Protein AF-A0A7C7QIP6-F1 (afdb_monomer_lite)

Radius of gyration: 27.6 Å; chains: 1; bounding box: 96×25×53 Å

Foldseek 3Di:
DDDDPDPPPPPDDPPVVNVVVVVCCVPQNPPHVVVVVVVVVVVVVVVVVVVVVVVVVVVVVVVVVVPPDPDDDDDDDDD

Structure (mmCIF, N/CA/C/O backbone):
data_AF-A0A7C7QIP6-F1
#
_entry.id   AF-A0A7C7QIP6-F1
#
loop_
_atom_site.group_PDB
_atom_site.id
_atom_site.type_symbol
_atom_site.label_atom_id
_atom_site.label_alt_id
_atom_site.label_comp_id
_atom_site.label_asym_id
_atom_site.label_entity_id
_atom_site.label_seq_id
_atom_site.pdbx_PDB_ins_code
_atom_site.Cartn_x
_atom_site.Cartn_y
_atom_site.Cartn_z
_atom_site.occupancy
_atom_site.B_iso_or_equiv
_atom_site.auth_seq_id
_atom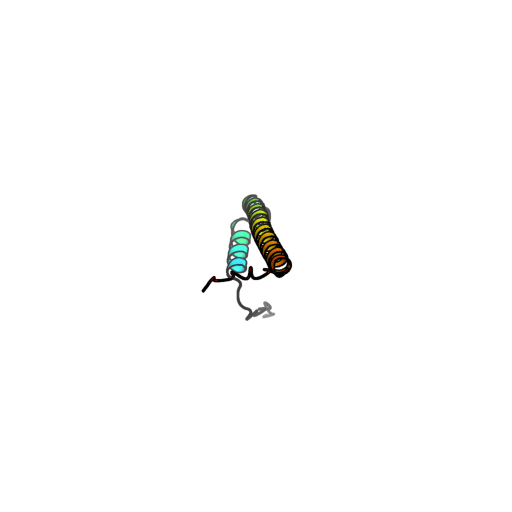_site.auth_comp_id
_atom_site.auth_asym_id
_atom_site.auth_atom_id
_atom_site.pdbx_PDB_model_num
ATOM 1 N N . MET A 1 1 ? 42.230 -20.643 -12.586 1.00 40.53 1 MET A N 1
ATOM 2 C CA . MET A 1 1 ? 42.275 -19.682 -11.466 1.00 40.53 1 MET A CA 1
ATOM 3 C C . MET A 1 1 ? 40.840 -19.400 -11.093 1.00 40.53 1 MET A C 1
ATOM 5 O O . MET A 1 1 ? 40.212 -18.519 -11.664 1.00 40.53 1 MET A O 1
ATOM 9 N N . ASP A 1 2 ? 40.315 -20.247 -10.221 1.00 47.16 2 ASP A N 1
ATOM 10 C CA . ASP A 1 2 ? 38.985 -20.113 -9.651 1.00 47.16 2 ASP A CA 1
ATOM 11 C C . ASP A 1 2 ? 39.051 -19.162 -8.464 1.00 47.16 2 ASP A C 1
ATOM 13 O O . ASP A 1 2 ? 39.780 -19.434 -7.515 1.00 47.16 2 ASP A O 1
ATOM 17 N N . THR A 1 3 ? 38.258 -18.091 -8.487 1.00 43.00 3 THR A N 1
ATOM 18 C CA . THR A 1 3 ? 37.774 -17.443 -7.263 1.00 43.00 3 THR A CA 1
ATOM 19 C C . THR A 1 3 ? 36.382 -16.835 -7.475 1.00 43.00 3 THR A C 1
ATOM 21 O O . THR A 1 3 ? 36.202 -15.701 -7.898 1.00 43.00 3 THR A O 1
ATOM 24 N N . ASN A 1 4 ? 35.392 -17.644 -7.092 1.00 46.75 4 ASN A N 1
ATOM 25 C CA . ASN A 1 4 ? 34.340 -17.289 -6.139 1.00 46.75 4 ASN A CA 1
ATOM 26 C C . ASN A 1 4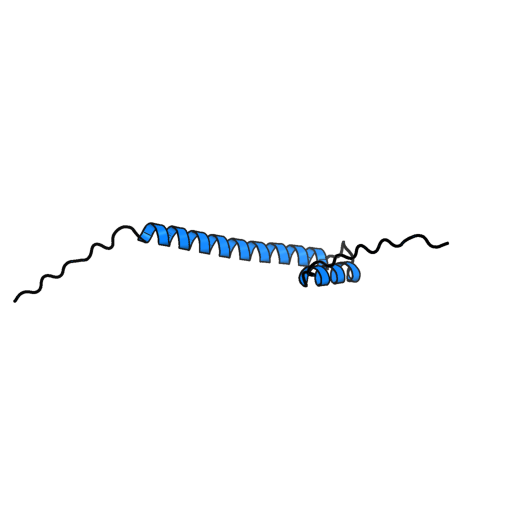 ? 33.277 -16.255 -6.573 1.00 46.75 4 ASN A C 1
ATOM 28 O O . ASN A 1 4 ? 33.231 -15.118 -6.104 1.00 46.75 4 ASN A O 1
ATOM 32 N N . LYS A 1 5 ? 32.331 -16.710 -7.405 1.00 46.94 5 LYS A N 1
ATOM 33 C CA . LYS A 1 5 ? 31.001 -16.100 -7.522 1.00 46.94 5 LYS A CA 1
ATOM 34 C C . LYS A 1 5 ? 30.233 -16.429 -6.241 1.00 46.94 5 LYS A C 1
ATOM 36 O O . LYS A 1 5 ? 29.732 -17.539 -6.093 1.00 46.94 5 LYS A O 1
ATOM 41 N N . GLY A 1 6 ? 30.190 -15.481 -5.306 1.00 38.72 6 GLY A N 1
ATOM 42 C CA . GLY A 1 6 ? 29.444 -15.609 -4.057 1.00 38.72 6 GLY A CA 1
ATOM 43 C C . GLY A 1 6 ? 27.960 -15.848 -4.328 1.00 38.72 6 GLY A C 1
ATOM 44 O O . GLY A 1 6 ? 27.202 -14.903 -4.541 1.00 38.72 6 GLY A O 1
ATOM 45 N N . SER A 1 7 ? 27.557 -17.116 -4.329 1.00 42.88 7 SER A N 1
ATOM 46 C CA . SER A 1 7 ? 26.160 -17.527 -4.287 1.00 42.88 7 SER A CA 1
ATOM 47 C C . SER A 1 7 ? 25.643 -17.216 -2.889 1.00 42.88 7 SER A C 1
ATOM 49 O O . SER A 1 7 ? 25.900 -17.948 -1.934 1.00 42.88 7 SER A O 1
ATOM 51 N N . LYS A 1 8 ? 24.960 -16.079 -2.737 1.00 48.03 8 LYS A N 1
ATOM 52 C CA . LYS A 1 8 ? 24.088 -15.874 -1.582 1.00 48.03 8 LYS A CA 1
ATOM 53 C C . LYS A 1 8 ? 22.867 -16.754 -1.809 1.00 48.03 8 LYS A C 1
ATOM 55 O O . LYS A 1 8 ? 21.891 -16.321 -2.412 1.00 48.03 8 LYS A O 1
ATOM 60 N N . GLU A 1 9 ? 22.953 -17.999 -1.360 1.00 48.44 9 GLU A N 1
ATOM 61 C CA . GLU A 1 9 ? 21.791 -18.866 -1.216 1.00 48.44 9 GLU A CA 1
ATOM 62 C C . GLU A 1 9 ? 20.869 -18.252 -0.158 1.00 48.44 9 GLU A C 1
ATOM 64 O O . GLU A 1 9 ? 21.008 -18.478 1.042 1.00 48.44 9 GLU A O 1
ATOM 69 N N . THR A 1 10 ? 19.932 -17.413 -0.593 1.00 51.34 10 THR A N 1
ATOM 70 C CA . THR A 1 10 ? 18.782 -17.050 0.227 1.00 51.34 10 THR A CA 1
ATOM 71 C C . THR A 1 10 ? 17.763 -18.169 0.077 1.00 51.34 10 THR A C 1
ATOM 73 O O . THR A 1 10 ? 16.871 -18.108 -0.768 1.00 51.34 10 THR A O 1
ATOM 76 N N . THR A 1 11 ? 17.885 -19.210 0.899 1.00 50.12 11 THR A N 1
ATOM 77 C CA . THR A 1 11 ? 16.759 -20.097 1.215 1.00 50.12 11 THR A CA 1
ATOM 78 C C . THR A 1 11 ? 15.753 -19.287 2.035 1.00 50.12 11 THR A C 1
ATOM 80 O O . THR A 1 11 ? 15.684 -19.378 3.258 1.00 50.12 11 THR A O 1
ATOM 83 N N . GLY A 1 12 ? 15.045 -18.388 1.365 1.00 54.59 12 GLY A N 1
ATOM 84 C CA . GLY A 1 12 ? 14.101 -17.457 1.955 1.00 54.59 12 GLY A CA 1
ATOM 85 C C . GLY A 1 12 ? 12.913 -17.398 1.025 1.00 54.59 12 GLY A C 1
ATOM 86 O O . GLY A 1 12 ? 13.076 -17.090 -0.149 1.00 54.59 12 GLY A O 1
ATOM 87 N N . GLN A 1 13 ? 11.755 -17.783 1.552 1.00 54.50 13 GLN A N 1
ATOM 88 C CA . GLN A 1 13 ? 10.436 -17.716 0.936 1.00 54.50 13 GLN A CA 1
ATOM 89 C C . GLN A 1 13 ? 10.376 -16.629 -0.148 1.00 54.50 13 GLN A C 1
ATOM 91 O O . GLN A 1 13 ? 10.324 -15.435 0.147 1.00 54.50 13 GLN A O 1
ATOM 96 N N . VAL A 1 14 ? 10.468 -17.051 -1.412 1.00 64.00 14 VAL A N 1
ATOM 97 C CA . VAL A 1 14 ? 10.502 -16.127 -2.544 1.00 64.00 14 VAL A CA 1
ATOM 98 C C . VAL A 1 14 ? 9.113 -15.523 -2.635 1.00 64.00 14 VAL A C 1
ATOM 100 O O . VAL A 1 14 ? 8.163 -16.198 -3.024 1.00 64.00 14 VAL A O 1
ATOM 103 N N . CYS A 1 15 ? 8.975 -14.265 -2.218 1.00 76.06 15 CYS A N 1
ATOM 104 C CA . CYS A 1 15 ? 7.759 -13.506 -2.452 1.00 76.06 15 CYS A CA 1
ATOM 105 C C . CYS A 1 15 ? 7.496 -13.523 -3.969 1.00 76.06 15 CYS A C 1
ATOM 107 O O . CYS A 1 15 ? 8.330 -13.002 -4.719 1.00 76.06 15 CYS A O 1
ATOM 109 N N . PRO A 1 16 ? 6.378 -14.109 -4.444 1.00 82.06 16 PRO A N 1
ATOM 110 C CA . PRO A 1 16 ? 6.110 -14.232 -5.878 1.00 82.06 16 PRO A CA 1
ATOM 111 C C . PRO A 1 16 ? 6.107 -12.872 -6.586 1.00 82.06 16 PRO A C 1
ATOM 113 O O . PRO A 1 16 ? 6.525 -12.755 -7.735 1.00 82.06 16 PRO A O 1
ATOM 116 N N . ILE A 1 17 ? 5.702 -11.827 -5.858 1.00 80.31 17 ILE A N 1
ATOM 117 C CA . ILE A 1 17 ? 5.685 -10.443 -6.331 1.00 80.31 17 ILE A CA 1
ATOM 118 C C . ILE A 1 17 ? 7.109 -9.913 -6.537 1.00 80.31 17 ILE A C 1
ATOM 120 O O . ILE A 1 17 ? 7.366 -9.249 -7.536 1.00 80.31 17 ILE A O 1
ATOM 124 N N . CYS A 1 18 ? 8.052 -10.233 -5.644 1.00 78.81 18 CYS A N 1
ATOM 125 C CA . CYS A 1 18 ? 9.442 -9.804 -5.799 1.00 78.81 18 CYS A CA 1
ATOM 126 C C . CYS A 1 18 ? 10.081 -10.423 -7.046 1.00 78.81 18 CYS A C 1
ATOM 128 O O . CYS A 1 18 ? 10.743 -9.712 -7.793 1.00 78.81 18 CYS A O 1
ATOM 130 N N . GLY A 1 19 ? 9.833 -11.713 -7.307 1.00 84.69 19 GLY A N 1
ATOM 131 C CA . GLY A 1 19 ? 10.323 -12.374 -8.522 1.00 84.69 19 GLY A CA 1
ATOM 132 C C . GLY A 1 19 ? 9.777 -11.726 -9.796 1.00 84.69 19 GLY A C 1
ATOM 133 O O . GLY A 1 19 ? 10.536 -11.425 -10.714 1.00 84.69 19 GLY A O 1
ATOM 134 N N . LEU A 1 20 ? 8.475 -11.429 -9.820 1.00 82.12 20 LEU A N 1
ATOM 135 C CA . LEU A 1 20 ? 7.834 -10.740 -10.940 1.00 82.12 20 LEU A CA 1
ATOM 136 C C . LEU A 1 20 ? 8.409 -9.329 -11.168 1.00 82.12 20 LEU A C 1
ATOM 138 O O . LEU A 1 20 ? 8.695 -8.958 -12.306 1.00 82.12 20 LEU A O 1
ATOM 142 N N . LEU A 1 21 ? 8.616 -8.557 -10.096 1.00 80.44 21 LEU A N 1
ATOM 143 C CA . LEU A 1 21 ? 9.228 -7.225 -10.165 1.00 80.44 21 LEU A CA 1
ATOM 144 C C . LEU A 1 21 ? 10.658 -7.288 -10.706 1.00 80.44 21 LEU A C 1
ATOM 146 O O . LEU A 1 21 ? 11.001 -6.496 -11.580 1.00 80.44 21 LEU A O 1
ATOM 150 N N . THR A 1 22 ? 11.475 -8.239 -10.243 1.00 83.69 22 THR A N 1
ATOM 151 C CA . THR A 1 22 ? 12.831 -8.440 -10.772 1.00 83.69 22 THR A CA 1
ATOM 152 C C . THR A 1 22 ? 12.802 -8.745 -12.269 1.00 83.69 22 THR A C 1
ATOM 154 O O . THR A 1 22 ? 13.529 -8.095 -13.016 1.00 83.69 22 THR A O 1
ATOM 157 N N . CYS A 1 23 ? 11.910 -9.627 -12.736 1.00 83.00 23 CYS A N 1
ATOM 158 C CA . CYS A 1 23 ? 11.758 -9.899 -14.169 1.00 83.00 23 CYS A CA 1
ATOM 159 C C . CYS A 1 23 ? 11.375 -8.648 -14.972 1.00 83.00 23 CYS A C 1
ATOM 161 O O . CYS A 1 23 ? 11.911 -8.429 -16.055 1.00 83.00 23 CYS A O 1
ATOM 163 N N . PHE A 1 24 ? 10.474 -7.805 -14.461 1.00 83.06 24 PHE A N 1
ATOM 164 C CA . PHE A 1 24 ? 10.118 -6.560 -15.146 1.00 83.06 24 PHE A CA 1
ATOM 165 C C . PHE A 1 24 ? 11.267 -5.554 -15.181 1.00 83.06 24 PHE A C 1
ATOM 167 O O . PHE A 1 24 ? 11.467 -4.890 -16.197 1.00 83.06 24 PHE A O 1
ATOM 174 N N . ILE A 1 25 ? 12.041 -5.465 -14.102 1.00 83.25 25 ILE A N 1
ATOM 175 C CA . ILE A 1 25 ? 13.222 -4.606 -14.036 1.00 83.25 25 ILE A CA 1
ATOM 176 C C . ILE A 1 25 ? 14.285 -5.059 -15.042 1.00 83.25 25 ILE A C 1
ATOM 178 O O . ILE A 1 25 ? 14.862 -4.219 -15.732 1.00 83.25 25 ILE A O 1
ATOM 182 N N . GLU A 1 26 ? 14.520 -6.365 -15.157 1.00 84.94 26 GLU A N 1
ATOM 183 C CA . GLU A 1 26 ? 15.453 -6.936 -16.134 1.00 84.94 26 GLU A CA 1
ATOM 184 C C . GLU A 1 26 ? 14.973 -6.748 -17.581 1.00 84.94 26 GLU A C 1
ATOM 186 O O . GLU A 1 26 ? 15.787 -6.4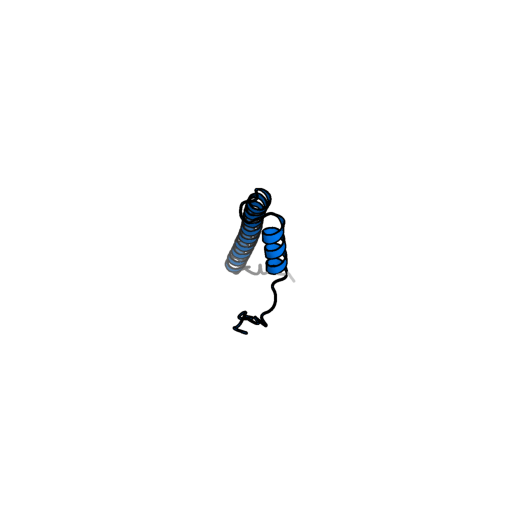64 -18.457 1.00 84.94 26 GLU A O 1
ATOM 191 N N . LEU A 1 27 ? 13.664 -6.870 -17.837 1.00 83.00 27 LEU A N 1
ATOM 192 C CA . LEU A 1 27 ? 13.100 -6.810 -19.190 1.00 83.00 27 LEU A CA 1
ATOM 193 C C . LEU A 1 27 ? 12.961 -5.380 -19.732 1.00 83.00 27 LEU A C 1
ATOM 195 O O . LEU A 1 27 ? 13.242 -5.139 -20.904 1.00 83.00 27 LEU A O 1
ATOM 199 N N . PHE A 1 28 ? 12.505 -4.439 -18.903 1.00 81.31 28 PHE A N 1
ATOM 200 C CA . PHE A 1 28 ? 12.215 -3.066 -19.332 1.00 81.31 28 PHE A CA 1
ATOM 201 C C . PHE A 1 28 ? 13.311 -2.066 -18.944 1.00 81.31 28 PHE A C 1
ATOM 203 O O . PHE A 1 28 ? 13.358 -0.969 -19.495 1.00 81.31 28 PHE A O 1
ATOM 210 N N . GLY A 1 29 ? 14.213 -2.433 -18.030 1.00 79.50 29 GLY A N 1
ATOM 211 C CA . GLY A 1 29 ? 15.218 -1.533 -17.468 1.00 79.50 29 GLY A CA 1
ATOM 212 C C . GLY A 1 29 ? 14.657 -0.648 -16.349 1.00 79.50 29 GLY A C 1
ATOM 213 O O . GLY A 1 29 ? 13.473 -0.304 -16.334 1.00 79.50 29 GLY A O 1
ATOM 214 N N . GLN A 1 30 ? 15.530 -0.262 -15.407 1.00 74.62 30 GLN A N 1
ATOM 215 C CA . GLN A 1 30 ? 15.154 0.440 -14.165 1.00 74.62 30 GLN A CA 1
ATOM 216 C C . GLN A 1 30 ? 14.460 1.795 -14.386 1.00 74.62 30 GLN A C 1
ATOM 218 O O . GLN A 1 30 ? 13.642 2.203 -13.570 1.00 74.62 30 GLN A O 1
ATOM 223 N N . GLU A 1 31 ? 14.771 2.481 -15.486 1.00 76.62 31 GLU A N 1
ATOM 224 C CA . GLU A 1 31 ? 14.311 3.847 -15.784 1.00 76.62 31 GLU A CA 1
ATOM 225 C C . GLU A 1 31 ? 13.086 3.884 -16.719 1.00 76.62 31 GLU A C 1
ATOM 227 O O . GLU A 1 31 ? 12.655 4.957 -17.147 1.00 76.62 31 GLU A O 1
ATOM 232 N N . SER A 1 32 ? 12.525 2.722 -17.070 1.00 82.62 32 SER A N 1
ATOM 233 C CA . SER A 1 32 ? 11.424 2.650 -18.033 1.00 82.62 32 SER A CA 1
ATOM 234 C C . SER A 1 32 ? 10.155 3.341 -17.536 1.00 82.62 32 SER A C 1
ATOM 236 O O . SER A 1 32 ? 9.779 3.255 -16.364 1.00 82.62 32 SER A O 1
ATOM 238 N N . ASP A 1 33 ? 9.429 3.970 -18.461 1.00 85.31 33 ASP A N 1
ATOM 239 C CA . ASP A 1 33 ? 8.126 4.567 -18.155 1.00 85.31 33 ASP A CA 1
ATOM 240 C C . ASP A 1 33 ? 7.113 3.509 -17.689 1.00 85.31 33 ASP A C 1
ATOM 242 O O . ASP A 1 33 ? 6.267 3.796 -16.846 1.00 85.31 33 ASP A O 1
ATOM 246 N N . PHE A 1 34 ? 7.266 2.252 -18.129 1.00 83.25 34 PHE A N 1
ATOM 247 C CA . PHE A 1 34 ? 6.512 1.113 -17.601 1.00 83.25 34 PHE A CA 1
ATOM 248 C C . PHE A 1 34 ? 6.669 0.969 -16.081 1.00 83.25 34 PHE A C 1
ATOM 250 O O . PHE A 1 34 ? 5.667 0.888 -15.372 1.00 83.25 34 PHE A O 1
ATOM 257 N N . LEU A 1 35 ? 7.901 0.987 -15.557 1.00 80.81 35 LEU A N 1
ATOM 258 C CA . LEU A 1 35 ? 8.128 0.885 -14.112 1.00 80.81 35 LEU A CA 1
ATOM 259 C C . LEU A 1 35 ? 7.619 2.112 -13.354 1.00 80.81 35 LEU A C 1
ATOM 261 O O . LEU A 1 35 ? 7.091 1.961 -12.255 1.00 80.81 35 LEU A O 1
ATOM 265 N N . LYS A 1 36 ? 7.704 3.314 -13.938 1.00 85.69 36 LYS A N 1
ATOM 266 C CA . LYS A 1 36 ? 7.099 4.518 -13.340 1.00 85.69 36 LYS A CA 1
ATOM 267 C C . LYS A 1 36 ? 5.581 4.373 -13.214 1.00 85.69 36 LYS A C 1
ATOM 269 O O . LYS A 1 36 ? 5.027 4.622 -12.146 1.00 85.69 36 LYS A O 1
ATOM 274 N N . HIS A 1 37 ? 4.910 3.917 -14.272 1.00 88.31 37 HIS A N 1
ATOM 275 C CA . HIS A 1 37 ? 3.467 3.668 -14.248 1.00 88.31 37 HIS A CA 1
ATOM 276 C C . HIS A 1 37 ? 3.082 2.542 -13.282 1.00 88.31 37 HIS A C 1
ATOM 278 O O . HIS A 1 37 ? 2.089 2.665 -12.560 1.00 88.31 37 HIS A O 1
ATOM 284 N N . MET A 1 38 ? 3.883 1.478 -13.216 1.00 86.12 38 MET A N 1
ATOM 285 C CA . MET A 1 38 ? 3.702 0.408 -12.237 1.00 86.12 38 MET A CA 1
ATOM 286 C C . MET A 1 38 ? 3.835 0.936 -10.809 1.00 86.12 38 MET A C 1
ATOM 288 O O . MET A 1 38 ? 2.980 0.637 -9.985 1.00 86.12 38 MET A O 1
ATOM 292 N N . ASN A 1 39 ? 4.844 1.760 -10.514 1.00 85.56 39 ASN A N 1
ATOM 293 C CA . ASN A 1 39 ? 5.016 2.363 -9.191 1.00 85.56 39 ASN A CA 1
ATOM 294 C C . ASN A 1 39 ? 3.816 3.230 -8.798 1.00 85.56 39 ASN A C 1
ATOM 296 O O . ASN A 1 39 ? 3.318 3.090 -7.685 1.00 85.56 39 ASN A O 1
ATOM 300 N N . ASN A 1 40 ? 3.300 4.056 -9.712 1.00 92.06 40 ASN A N 1
ATOM 301 C CA . ASN A 1 40 ? 2.076 4.820 -9.455 1.00 92.06 40 ASN A CA 1
ATOM 302 C C . ASN A 1 40 ? 0.884 3.891 -9.175 1.00 92.06 40 ASN A C 1
ATOM 304 O O . ASN A 1 40 ? 0.146 4.110 -8.224 1.00 92.06 40 ASN A O 1
ATOM 308 N N . SER A 1 41 ? 0.742 2.805 -9.937 1.00 90.94 41 SER A N 1
ATOM 309 C CA . SER A 1 41 ? -0.316 1.808 -9.707 1.00 90.94 41 SER A CA 1
ATOM 310 C C . SER A 1 41 ? -0.184 1.123 -8.340 1.00 90.94 41 SER A C 1
ATOM 312 O O . SER A 1 41 ? -1.185 0.863 -7.674 1.00 90.94 41 SER A O 1
ATOM 314 N N . TRP A 1 42 ? 1.046 0.850 -7.894 1.00 88.38 42 TRP A N 1
ATOM 315 C CA . TRP A 1 42 ? 1.318 0.318 -6.558 1.00 88.38 42 TRP A CA 1
ATOM 316 C C . TRP A 1 42 ? 0.957 1.312 -5.456 1.00 88.38 42 TRP A C 1
ATOM 318 O O . TRP A 1 42 ? 0.407 0.894 -4.439 1.00 88.38 42 TRP A O 1
ATOM 328 N N . ILE A 1 43 ? 1.235 2.604 -5.650 1.00 93.25 43 ILE A N 1
ATOM 329 C CA . ILE A 1 43 ? 0.837 3.658 -4.708 1.00 93.25 43 ILE A CA 1
ATOM 330 C C . ILE A 1 43 ? -0.686 3.662 -4.549 1.00 93.25 43 ILE A C 1
ATOM 332 O O . ILE A 1 43 ? -1.166 3.494 -3.432 1.00 93.25 43 ILE A O 1
ATOM 336 N N . GLU A 1 44 ? -1.432 3.731 -5.651 1.00 95.75 44 GLU A N 1
ATOM 337 C CA . GLU A 1 44 ? -2.906 3.724 -5.645 1.00 95.75 44 GLU A CA 1
ATOM 338 C C . GLU A 1 44 ? -3.477 2.468 -4.965 1.00 95.75 44 GLU A C 1
ATOM 340 O O . GLU A 1 44 ? -4.406 2.528 -4.157 1.00 95.75 44 GLU A O 1
ATOM 345 N N . PHE A 1 45 ? -2.884 1.302 -5.236 1.00 93.06 45 PHE A N 1
ATOM 346 C CA . PHE A 1 45 ? -3.276 0.055 -4.582 1.00 93.06 45 PHE A CA 1
ATOM 347 C C . PHE A 1 45 ? -3.071 0.107 -3.059 1.00 93.06 45 PHE A C 1
ATOM 349 O O . PHE A 1 45 ? -3.949 -0.305 -2.293 1.00 93.06 45 PHE A O 1
ATOM 356 N N . LEU A 1 46 ? -1.928 0.630 -2.606 1.00 94.75 46 LEU A N 1
ATOM 357 C CA . LEU A 1 46 ? -1.622 0.781 -1.183 1.00 94.75 46 LEU A CA 1
ATOM 358 C C . LEU A 1 46 ? -2.522 1.825 -0.509 1.00 94.75 46 LEU A C 1
ATOM 360 O O . LEU A 1 46 ? -2.948 1.612 0.628 1.00 94.75 46 LEU A O 1
ATOM 364 N N . GLU A 1 47 ? -2.860 2.914 -1.199 1.00 97.00 47 GLU A N 1
ATOM 365 C CA . GLU A 1 47 ? -3.842 3.896 -0.729 1.00 97.00 47 GLU A CA 1
ATOM 366 C C . GLU A 1 47 ? -5.236 3.274 -0.572 1.00 97.00 47 GLU A C 1
ATOM 368 O O . GLU A 1 47 ? -5.906 3.509 0.439 1.00 97.00 47 GLU A O 1
ATOM 373 N N . GLY A 1 48 ? -5.637 2.391 -1.491 1.00 96.81 48 GLY A N 1
ATOM 374 C CA . GLY A 1 48 ? -6.863 1.599 -1.370 1.00 96.81 48 GLY A CA 1
ATOM 375 C C . GLY A 1 48 ? -6.866 0.680 -0.143 1.00 96.81 48 GLY A C 1
ATOM 376 O O . GLY A 1 48 ? -7.838 0.659 0.617 1.00 96.81 48 GLY A O 1
ATOM 377 N N . ILE A 1 49 ? -5.763 -0.036 0.111 1.00 96.00 49 ILE A N 1
ATOM 378 C CA . ILE A 1 49 ? -5.611 -0.862 1.324 1.00 96.00 49 ILE A CA 1
ATOM 379 C C . ILE A 1 49 ? -5.697 0.002 2.585 1.00 96.00 49 ILE A C 1
ATOM 381 O O . ILE A 1 49 ? -6.367 -0.379 3.548 1.00 96.00 49 ILE A O 1
ATOM 385 N N . LYS A 1 50 ? -5.040 1.165 2.592 1.00 96.31 50 LYS A N 1
ATOM 386 C CA . LYS A 1 50 ? -5.090 2.102 3.716 1.00 96.31 50 LYS A CA 1
ATOM 387 C C . LYS A 1 50 ? -6.526 2.549 3.994 1.00 96.31 50 LYS A C 1
ATOM 389 O O . LYS A 1 50 ? -6.971 2.440 5.131 1.00 96.31 50 LYS A O 1
ATOM 394 N N . SER A 1 51 ? -7.263 2.968 2.965 1.00 98.00 51 SER A N 1
ATOM 395 C CA . SER A 1 51 ? -8.668 3.374 3.099 1.00 98.00 51 SER A CA 1
ATOM 396 C C . SER A 1 51 ? -9.544 2.255 3.676 1.00 98.00 51 SER A C 1
ATOM 398 O O . SER A 1 51 ? -10.369 2.501 4.559 1.00 98.00 51 SER A O 1
ATOM 400 N N . LEU A 1 52 ? -9.321 1.009 3.248 1.00 97.56 52 LEU A N 1
ATOM 401 C CA . LEU A 1 52 ? -10.024 -0.154 3.790 1.00 97.56 52 LEU A CA 1
ATOM 402 C C . LEU A 1 52 ? -9.722 -0.376 5.281 1.00 97.56 52 LEU A C 1
ATOM 404 O O . LEU A 1 52 ? -10.633 -0.658 6.064 1.00 97.56 52 LEU A O 1
ATOM 408 N N . LEU A 1 53 ? -8.453 -0.255 5.678 1.00 97.56 53 LEU A N 1
ATOM 409 C CA . LEU A 1 53 ? -8.036 -0.386 7.075 1.00 97.56 53 LEU A CA 1
ATOM 410 C C . LEU A 1 53 ? -8.607 0.736 7.943 1.00 97.56 53 LEU A C 1
ATOM 412 O O . LEU A 1 53 ? -9.099 0.451 9.035 1.00 97.56 53 LEU A O 1
ATOM 416 N N . ASP A 1 54 ? -8.596 1.975 7.453 1.00 98.06 54 ASP A N 1
ATOM 417 C CA . ASP A 1 54 ? -9.185 3.126 8.143 1.00 98.06 54 ASP A CA 1
ATOM 418 C C . ASP A 1 54 ? -10.689 2.901 8.383 1.00 98.06 54 ASP A C 1
ATOM 420 O O . ASP A 1 54 ? -11.161 3.010 9.517 1.00 98.06 54 ASP A O 1
ATOM 424 N N . HIS A 1 55 ? -11.426 2.452 7.361 1.00 97.12 55 HIS A N 1
ATOM 425 C CA . HIS A 1 55 ? -12.848 2.118 7.493 1.00 97.12 55 HIS A CA 1
ATOM 426 C C . HIS A 1 55 ? -13.096 0.990 8.510 1.00 97.12 55 HIS A C 1
ATOM 428 O O . HIS A 1 55 ? -14.021 1.054 9.324 1.00 97.12 55 HIS A O 1
ATOM 434 N N . TYR A 1 56 ? -12.252 -0.045 8.511 1.00 96.50 56 TYR A N 1
ATOM 435 C CA . TYR A 1 56 ? -12.350 -1.129 9.488 1.00 96.50 56 TYR A CA 1
ATOM 436 C C . TYR A 1 56 ? -12.068 -0.651 10.922 1.00 96.50 56 TYR A C 1
ATOM 438 O O . TYR A 1 56 ? -12.746 -1.068 11.866 1.00 96.50 56 TYR A O 1
ATOM 446 N N . ILE A 1 57 ? -11.099 0.249 11.098 1.00 96.44 57 ILE A N 1
ATOM 447 C CA . ILE A 1 57 ? -10.800 0.873 12.389 1.00 96.44 57 ILE A CA 1
ATOM 448 C C . ILE A 1 57 ? -12.006 1.674 12.887 1.00 96.44 57 ILE A C 1
ATOM 450 O O . ILE A 1 57 ? -12.370 1.552 14.061 1.00 96.44 57 ILE A O 1
ATOM 454 N N . ASP A 1 58 ? -12.637 2.463 12.022 1.00 96.06 58 ASP A N 1
ATOM 455 C CA . ASP A 1 58 ? -13.794 3.277 12.395 1.00 96.06 58 ASP A CA 1
ATOM 456 C C . ASP A 1 58 ? -15.003 2.415 12.769 1.00 96.06 58 ASP A C 1
ATOM 458 O O . ASP A 1 58 ? -15.582 2.616 13.840 1.00 96.06 58 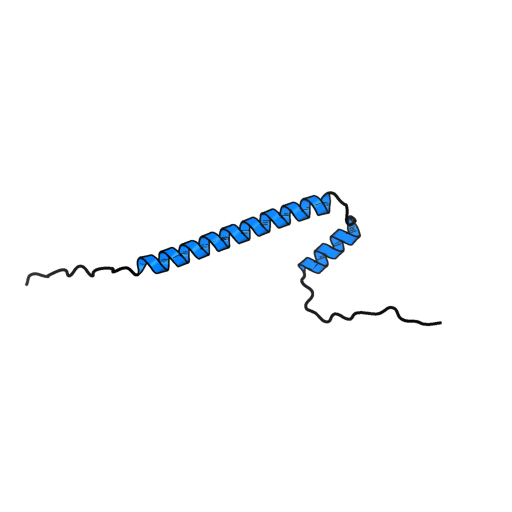ASP A O 1
ATOM 462 N N . TYR A 1 59 ? -15.274 1.348 12.013 1.00 94.94 59 TYR A N 1
ATOM 463 C CA . TYR A 1 59 ? -16.263 0.335 12.394 1.00 94.94 59 TYR A CA 1
ATOM 464 C C . TYR A 1 59 ? -16.003 -0.239 13.801 1.00 94.94 59 TYR A C 1
ATOM 466 O O . TYR A 1 59 ? -16.920 -0.384 14.617 1.00 94.94 59 TYR A O 1
ATOM 474 N N . LEU A 1 60 ? -14.744 -0.541 14.142 1.00 94.50 60 LEU A N 1
ATOM 475 C CA . LEU A 1 60 ? -14.395 -1.036 15.477 1.00 94.50 60 LEU A CA 1
ATOM 476 C C . LEU A 1 60 ? -14.575 0.027 16.576 1.00 94.50 60 LEU A C 1
ATOM 478 O O . LEU A 1 60 ? -14.937 -0.330 17.704 1.00 94.50 60 LEU A O 1
ATOM 482 N N . LYS A 1 61 ? -14.343 1.313 16.284 1.00 92.38 61 LYS A N 1
ATOM 483 C CA . LYS A 1 61 ? -14.606 2.418 17.227 1.00 92.38 61 LYS A CA 1
ATOM 484 C C . LYS A 1 61 ? -16.106 2.569 17.496 1.00 92.38 61 LYS A C 1
ATOM 486 O O . LYS A 1 61 ? -16.501 2.673 18.658 1.00 92.38 61 LYS A O 1
ATOM 491 N N . GLU A 1 62 ? -16.936 2.513 16.459 1.00 91.38 62 GLU A N 1
ATOM 492 C CA . GLU A 1 62 ? -18.401 2.578 16.573 1.00 91.38 62 GLU A CA 1
ATOM 493 C C . GLU A 1 62 ? -18.982 1.364 17.307 1.00 91.38 62 GLU A C 1
ATOM 495 O O . GLU A 1 62 ? -19.866 1.479 18.163 1.00 91.38 62 GLU A O 1
ATOM 500 N N . LYS A 1 63 ? -18.435 0.173 17.056 1.00 82.19 63 LYS A N 1
ATOM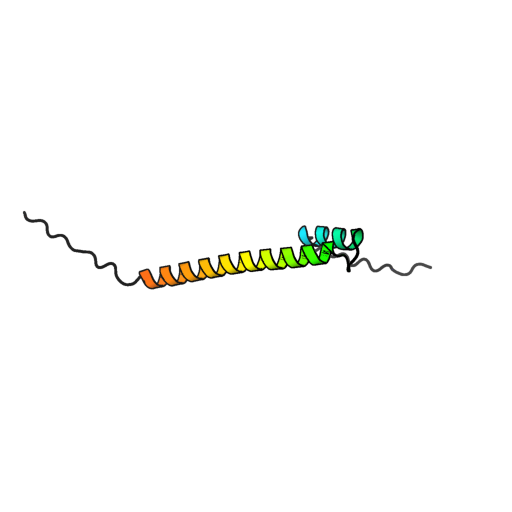 501 C CA . LYS A 1 63 ? -18.819 -1.033 17.798 1.00 82.19 63 LYS A CA 1
ATOM 502 C C . LYS A 1 63 ? -18.506 -0.917 19.296 1.00 82.19 63 LYS A C 1
ATOM 504 O O . LYS A 1 63 ? -19.257 -1.422 20.129 1.00 82.19 63 LYS A O 1
ATOM 509 N N . LYS A 1 64 ? -17.414 -0.240 19.666 1.00 74.06 64 LYS A N 1
ATOM 510 C CA . LYS A 1 64 ? -17.100 0.047 21.077 1.00 74.06 64 LYS A CA 1
ATOM 511 C C . LYS A 1 64 ? -18.042 1.094 21.681 1.00 74.06 64 LYS A C 1
ATOM 513 O O . LYS A 1 64 ? -18.360 0.989 22.863 1.00 74.06 64 LYS A O 1
ATOM 518 N N . SER A 1 65 ? -18.507 2.076 20.906 1.00 63.38 65 SER A N 1
ATOM 519 C CA . SER A 1 65 ? -19.407 3.128 21.404 1.00 63.38 65 SER A CA 1
ATOM 520 C C . SER A 1 65 ? -20.862 2.658 21.557 1.00 63.38 65 SER A C 1
ATOM 522 O O . SER A 1 65 ? -21.561 3.117 22.462 1.00 63.38 65 SER A O 1
ATOM 524 N N . THR A 1 66 ? -21.303 1.684 20.756 1.00 57.62 66 THR A N 1
ATOM 525 C CA . THR A 1 66 ? -22.662 1.105 20.798 1.00 57.62 66 THR A CA 1
ATOM 526 C C . THR A 1 66 ? -22.923 0.159 21.980 1.00 57.62 66 THR A C 1
ATOM 528 O O . THR A 1 66 ? -24.069 -0.215 22.222 1.00 57.62 66 THR A O 1
ATOM 531 N N . HIS A 1 67 ? -21.912 -0.156 22.801 1.00 55.03 67 HIS A N 1
ATOM 532 C CA . HIS A 1 67 ? -22.107 -0.826 24.097 1.00 55.03 67 HIS A CA 1
ATOM 533 C C . HIS A 1 67 ? -22.692 0.087 25.195 1.00 55.03 67 HIS A C 1
ATOM 535 O O . HIS A 1 67 ? -22.958 -0.382 26.306 1.00 55.03 67 HIS A O 1
ATOM 541 N N . LYS A 1 68 ? -22.960 1.372 24.914 1.00 52.91 68 LYS A N 1
ATOM 542 C CA . LYS A 1 68 ? -23.778 2.217 25.795 1.00 52.91 68 LYS A CA 1
ATOM 543 C C . LYS A 1 68 ? -25.251 1.778 25.738 1.00 52.91 68 LYS A C 1
ATOM 545 O O . LYS A 1 68 ? -26.022 2.231 24.905 1.00 52.91 68 LYS A O 1
ATOM 550 N N . LYS A 1 69 ? -25.602 0.899 26.684 1.00 53.38 69 LYS A N 1
ATOM 551 C CA . LYS A 1 69 ? -26.922 0.736 27.319 1.00 53.38 69 LYS A CA 1
ATOM 552 C C . LYS A 1 69 ? -28.110 0.617 26.341 1.00 53.38 69 LYS A C 1
ATOM 554 O O . LYS A 1 69 ? -28.871 1.557 26.150 1.00 53.38 69 LYS A O 1
ATOM 559 N N . ARG A 1 70 ? -28.349 -0.587 25.802 1.00 59.31 70 ARG A N 1
ATOM 560 C CA . ARG A 1 70 ? -29.728 -0.974 25.456 1.00 59.31 70 ARG A CA 1
ATOM 561 C C . ARG A 1 70 ? -30.481 -1.133 26.776 1.00 59.31 70 ARG A C 1
ATOM 563 O O . ARG A 1 70 ? -30.344 -2.158 27.437 1.00 59.31 70 ARG A O 1
ATOM 570 N N . GLU A 1 71 ? -31.190 -0.094 27.206 1.00 63.91 71 GLU A N 1
ATOM 571 C CA . GLU A 1 71 ? -32.180 -0.231 28.272 1.00 63.91 71 GLU A CA 1
ATOM 572 C C . GLU A 1 71 ? -33.264 -1.185 27.769 1.00 63.91 71 GLU A C 1
ATOM 574 O O . GLU A 1 71 ? -33.943 -0.919 26.779 1.00 63.91 71 GLU A O 1
ATOM 579 N N . LEU A 1 72 ? -33.350 -2.354 28.403 1.00 61.28 72 LEU A N 1
ATOM 580 C CA . LEU A 1 72 ? -34.432 -3.303 28.188 1.00 61.28 72 LEU A CA 1
ATOM 581 C C . LEU A 1 72 ? -35.734 -2.597 28.572 1.00 61.28 72 LEU A C 1
ATOM 583 O O . LEU A 1 72 ? -35.966 -2.329 29.749 1.00 61.28 72 LEU A O 1
ATOM 587 N N . ILE A 1 73 ? -36.563 -2.277 27.579 1.00 67.81 73 ILE A N 1
ATOM 588 C CA . ILE A 1 73 ? -37.912 -1.772 27.820 1.00 67.81 73 ILE A CA 1
ATOM 589 C C . ILE A 1 73 ? -38.698 -2.930 28.432 1.00 67.81 73 ILE A C 1
ATOM 591 O O . ILE A 1 73 ? -38.925 -3.954 27.785 1.00 67.81 73 ILE A O 1
ATOM 595 N N . ARG A 1 74 ? -39.049 -2.792 29.710 1.00 66.50 74 ARG A N 1
ATOM 596 C CA . ARG A 1 74 ? -39.870 -3.763 30.428 1.00 66.50 74 ARG A CA 1
ATOM 597 C C . ARG A 1 74 ? -41.309 -3.578 29.945 1.00 66.50 74 ARG A C 1
ATOM 599 O O . ARG A 1 74 ? -41.891 -2.525 30.168 1.00 66.50 74 ARG A O 1
ATOM 606 N N . ILE A 1 75 ? -41.837 -4.568 29.233 1.00 73.94 75 ILE A N 1
ATOM 607 C CA . ILE A 1 75 ? -43.249 -4.604 28.846 1.00 73.94 75 ILE A CA 1
ATOM 608 C C . ILE A 1 75 ? -43.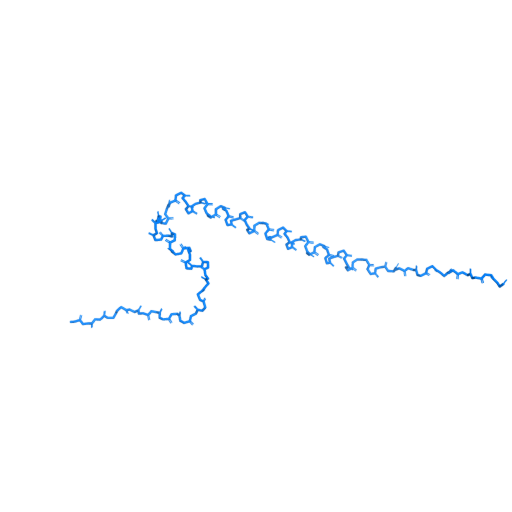997 -5.258 30.005 1.00 73.94 75 ILE A C 1
ATOM 610 O O . ILE A 1 75 ? -43.703 -6.401 30.358 1.00 73.94 75 ILE A O 1
ATOM 614 N N . GLU A 1 76 ? -44.907 -4.514 30.624 1.00 72.75 76 GLU A N 1
ATOM 615 C CA . GLU A 1 76 ? -45.840 -5.049 31.614 1.00 72.75 76 GLU A CA 1
ATOM 616 C C . GLU A 1 76 ? -47.007 -5.712 30.874 1.00 72.75 76 GLU A C 1
ATOM 618 O O . GLU A 1 76 ? -47.538 -5.155 29.913 1.00 72.75 76 GLU A O 1
ATOM 623 N N . VAL A 1 77 ? -47.342 -6.936 31.278 1.00 76.12 77 VAL A N 1
ATOM 624 C CA . VAL A 1 77 ? -48.487 -7.692 30.760 1.00 76.12 77 VAL A CA 1
ATOM 625 C C . VAL A 1 77 ? -49.579 -7.591 31.819 1.00 76.12 77 VAL A C 1
ATOM 627 O O . VAL A 1 77 ? -49.322 -7.940 32.969 1.00 76.12 77 VAL A O 1
ATOM 630 N N . GLU A 1 78 ? -50.747 -7.067 31.449 1.00 63.75 78 GLU A N 1
ATOM 631 C CA . GLU A 1 78 ? -51.944 -7.090 32.300 1.00 63.75 78 GLU A CA 1
ATOM 632 C C . GLU A 1 78 ? -52.555 -8.503 32.298 1.00 63.75 78 GLU A C 1
ATOM 634 O O . GLU A 1 78 ? -52.585 -9.154 31.249 1.00 63.75 78 GLU A O 1
ATOM 639 N N . ASP A 1 79 ? -52.975 -8.958 33.486 1.00 62.53 79 ASP A N 1
ATOM 640 C CA . ASP A 1 79 ? -53.532 -10.294 33.776 1.00 62.53 79 ASP A CA 1
ATOM 641 C C . ASP A 1 79 ? -54.864 -10.592 33.060 1.00 62.53 79 ASP A C 1
ATOM 643 O O . ASP A 1 79 ? -55.736 -9.692 32.992 1.00 62.53 79 ASP A O 1
#

Sequence (79 aa):
MDTNKGSKETTGQVCPICGLLTCFIELFGQESDFLKHMNNSWIEFLEGIKSLLDHYIDYLKEKKSTHKKRELIRIEVED

Secondary structure (DSSP, 8-state):
-----------S---HHHHHHHHHHHHH-TT-HHHHHHHHHHHHHHHHHHHHHHHHHHHHHHHHHTTS------PPPP-

pLDDT: mean 76.25, std 17.46, range [38.72, 98.06]